Protein AF-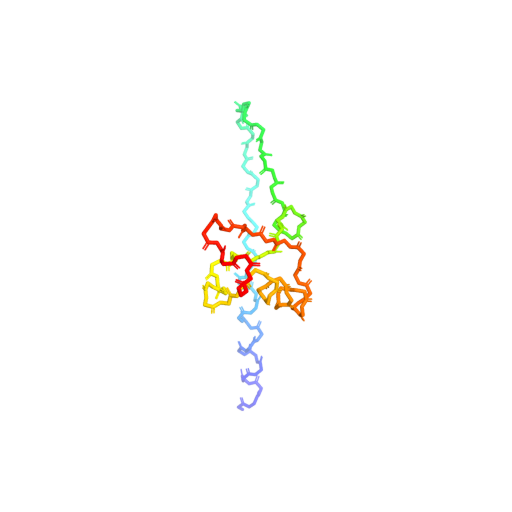A0A4V1ZYE3-F1 (afdb_monomer_lite)

pLDDT: mean 79.88, std 15.54, range [52.59, 97.69]

Secondary structure (DSSP, 8-state):
-HHHHHHHHHHGGGS----PPPPP-----S------HHHH---EEEGGGGTTSBHHHHHHHHHHTT--EEE--TT-B---

Structure (mmCIF, N/CA/C/O backbone):
data_AF-A0A4V1ZYE3-F1
#
_entry.id   AF-A0A4V1ZYE3-F1
#
loop_
_atom_site.group_PDB
_atom_site.id
_atom_site.type_symbol
_atom_site.label_atom_id
_atom_site.label_alt_id
_atom_site.label_comp_id
_atom_site.label_asym_id
_atom_site.label_entity_id
_atom_site.label_seq_id
_atom_site.pdbx_PDB_ins_code
_atom_site.Cartn_x
_atom_site.Cartn_y
_atom_site.Cartn_z
_atom_site.occupancy
_atom_site.B_iso_or_equiv
_atom_site.auth_seq_id
_atom_site.auth_comp_id
_atom_site.auth_asym_id
_atom_site.auth_atom_id
_atom_site.pdbx_PDB_model_num
ATOM 1 N N . MET A 1 1 ? -0.444 -42.696 -22.346 1.00 53.91 1 MET A N 1
ATOM 2 C CA . MET A 1 1 ? -1.269 -41.505 -22.020 1.00 53.91 1 MET A CA 1
ATOM 3 C C . MET A 1 1 ? -0.538 -40.489 -21.138 1.00 53.91 1 MET A C 1
ATOM 5 O O . MET A 1 1 ? -0.523 -39.327 -21.508 1.00 53.91 1 MET A O 1
ATOM 9 N N . LYS A 1 2 ? 0.149 -40.890 -20.054 1.00 57.00 2 LYS A N 1
ATOM 10 C CA . LYS A 1 2 ? 0.932 -39.959 -19.205 1.00 57.00 2 LYS A CA 1
ATOM 11 C C . LYS A 1 2 ? 2.103 -39.255 -19.922 1.00 57.00 2 LYS A C 1
ATOM 13 O O . LYS A 1 2 ? 2.365 -38.096 -19.643 1.00 57.00 2 LYS A O 1
ATOM 18 N N . LEU A 1 3 ? 2.752 -39.915 -20.889 1.00 56.38 3 LEU A N 1
ATOM 19 C CA . LEU A 1 3 ? 3.861 -39.324 -21.656 1.00 56.38 3 LEU A CA 1
ATOM 20 C C . LEU A 1 3 ? 3.407 -38.196 -22.608 1.00 56.38 3 LEU A C 1
ATOM 22 O O . LEU A 1 3 ? 4.112 -37.212 -22.789 1.00 56.38 3 LEU A O 1
ATOM 26 N N . ILE A 1 4 ? 2.201 -38.326 -23.174 1.00 69.56 4 ILE A N 1
ATOM 27 C CA . ILE A 1 4 ? 1.615 -37.330 -24.086 1.00 69.56 4 ILE A CA 1
ATOM 28 C C . ILE A 1 4 ? 1.224 -36.065 -23.310 1.00 69.56 4 ILE A C 1
ATOM 30 O O . ILE A 1 4 ? 1.420 -34.961 -23.806 1.00 69.56 4 ILE A O 1
ATOM 34 N N . ALA A 1 5 ? 0.751 -36.220 -22.068 1.00 69.56 5 ALA A N 1
ATOM 35 C CA . ALA A 1 5 ? 0.418 -35.092 -21.200 1.00 69.56 5 ALA A CA 1
ATOM 36 C C . ALA A 1 5 ? 1.651 -34.243 -20.830 1.00 69.56 5 ALA A C 1
ATOM 38 O O . ALA A 1 5 ? 1.564 -33.021 -20.817 1.00 69.56 5 ALA A O 1
ATOM 39 N N . ILE A 1 6 ? 2.812 -34.871 -20.603 1.00 69.56 6 ILE A N 1
ATOM 40 C CA . ILE A 1 6 ? 4.062 -34.156 -20.286 1.00 69.56 6 ILE A CA 1
ATOM 41 C C . ILE A 1 6 ? 4.600 -33.408 -21.517 1.00 69.56 6 ILE A C 1
ATOM 43 O O . ILE A 1 6 ? 5.064 -32.276 -21.397 1.00 69.56 6 ILE A O 1
ATOM 47 N N . LEU A 1 7 ? 4.487 -34.004 -22.710 1.00 69.12 7 LEU A N 1
ATOM 48 C CA . LEU A 1 7 ? 4.927 -33.378 -23.959 1.00 69.12 7 LEU A CA 1
ATOM 49 C C . LEU A 1 7 ? 4.082 -32.141 -24.319 1.00 69.12 7 LEU A C 1
ATOM 51 O O . LEU A 1 7 ? 4.620 -31.150 -24.804 1.00 69.12 7 LEU A O 1
ATOM 55 N N . PHE A 1 8 ? 2.778 -32.169 -24.027 1.00 67.94 8 PHE A N 1
ATOM 56 C CA . PHE A 1 8 ? 1.884 -31.034 -24.277 1.00 67.94 8 PHE A CA 1
ATOM 57 C C . PHE A 1 8 ? 2.148 -29.850 -23.334 1.00 67.94 8 PHE A C 1
ATOM 59 O O . PHE A 1 8 ? 2.073 -28.706 -23.768 1.00 67.94 8 PHE A O 1
ATOM 66 N N . SER A 1 9 ? 2.521 -30.098 -22.072 1.00 64.94 9 SER A N 1
ATOM 67 C CA . SER A 1 9 ? 2.855 -29.027 -21.118 1.00 64.94 9 SER A CA 1
ATOM 68 C C . SER A 1 9 ? 4.151 -28.281 -21.452 1.00 64.94 9 SER A C 1
ATOM 70 O O . SER A 1 9 ? 4.273 -27.115 -21.094 1.00 64.94 9 SER A O 1
ATOM 72 N N . LEU A 1 10 ? 5.104 -28.904 -22.150 1.00 66.88 10 LEU A N 1
ATOM 73 C CA . LEU A 1 10 ? 6.379 -28.267 -22.514 1.00 66.88 10 LEU A CA 1
ATOM 74 C C . LEU A 1 10 ? 6.273 -27.349 -23.744 1.00 66.88 10 LEU A C 1
ATOM 76 O O . LEU A 1 10 ? 7.049 -26.405 -23.868 1.00 66.88 10 LEU A O 1
ATOM 80 N N . LEU A 1 11 ? 5.297 -27.581 -24.627 1.00 65.75 11 LEU A N 1
ATOM 81 C CA . LEU A 1 11 ? 5.111 -26.791 -25.852 1.00 65.75 11 LEU A CA 1
ATOM 82 C C . LEU A 1 11 ? 4.496 -25.405 -25.596 1.00 65.75 11 LEU A C 1
ATOM 84 O O . LEU A 1 11 ? 4.711 -24.492 -26.388 1.00 65.75 11 LEU A O 1
ATOM 88 N N . VAL A 1 12 ? 3.782 -25.213 -24.481 1.00 63.31 12 VAL A N 1
ATOM 89 C CA . VAL A 1 12 ? 3.107 -23.935 -24.170 1.00 63.31 12 VAL A CA 1
ATOM 90 C C . VAL A 1 12 ? 4.093 -22.858 -23.685 1.00 63.31 12 VAL A C 1
ATOM 92 O O . VAL A 1 12 ? 3.833 -21.671 -23.852 1.00 63.31 12 VAL A O 1
ATOM 95 N N . PHE A 1 13 ? 5.256 -23.243 -23.145 1.00 61.78 13 PHE A N 1
ATOM 96 C CA . PHE A 1 13 ? 6.253 -22.294 -22.626 1.00 61.78 13 PHE A CA 1
ATOM 97 C C . PHE A 1 13 ? 7.219 -21.734 -23.687 1.00 61.78 13 PHE A C 1
ATOM 99 O O . PHE A 1 13 ? 7.955 -20.796 -23.391 1.00 61.78 13 PHE A O 1
ATOM 106 N N . TYR A 1 14 ? 7.226 -22.262 -24.918 1.00 59.97 14 TYR A N 1
ATOM 107 C CA . TYR A 1 14 ? 8.156 -21.826 -25.975 1.00 59.97 14 TYR A CA 1
ATOM 108 C C . TYR A 1 14 ? 7.655 -20.639 -26.819 1.00 59.97 14 TYR A C 1
ATOM 110 O O . TYR A 1 14 ? 8.424 -20.088 -27.600 1.00 59.97 14 TYR A O 1
ATOM 118 N N . SER A 1 15 ? 6.393 -20.218 -26.672 1.00 58.44 15 SER A N 1
ATOM 119 C CA . SER A 1 15 ? 5.784 -19.191 -27.538 1.00 58.44 15 SER A CA 1
ATOM 120 C C . SER A 1 15 ? 5.991 -17.737 -27.078 1.00 58.44 15 SER A C 1
ATOM 122 O O . SER A 1 15 ? 5.413 -16.836 -27.677 1.00 58.44 15 SER A O 1
ATOM 124 N N . CYS A 1 16 ? 6.795 -17.474 -26.044 1.00 61.38 16 CYS A N 1
ATOM 125 C CA . CYS A 1 16 ? 6.978 -16.119 -25.497 1.00 61.38 16 CYS A CA 1
ATOM 126 C C . CYS A 1 16 ? 8.340 -15.481 -25.812 1.00 61.38 16 CYS A C 1
ATOM 128 O O . CYS A 1 16 ? 8.799 -14.645 -25.039 1.00 61.38 16 CYS A O 1
ATOM 130 N N . ASN A 1 17 ? 9.003 -15.842 -26.914 1.00 61.91 17 ASN A N 1
ATOM 131 C CA . ASN A 1 17 ? 10.242 -15.164 -27.311 1.00 61.91 17 ASN A CA 1
ATOM 132 C C . ASN A 1 17 ? 10.154 -14.612 -28.737 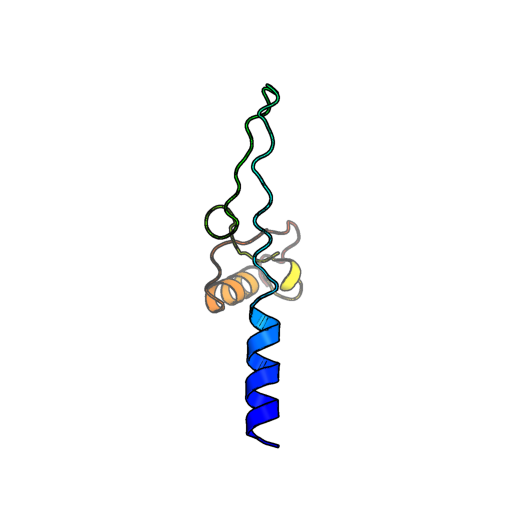1.00 61.91 17 ASN A C 1
ATOM 134 O O . ASN A 1 17 ? 10.847 -15.069 -29.643 1.00 61.91 17 ASN A O 1
ATOM 138 N N . ASP A 1 18 ? 9.278 -13.623 -28.918 1.00 62.78 18 ASP A N 1
ATOM 139 C CA . ASP A 1 18 ? 9.247 -12.786 -30.115 1.00 62.78 18 ASP A CA 1
ATOM 140 C C . ASP A 1 18 ? 10.448 -11.826 -30.054 1.00 62.78 18 ASP A C 1
ATOM 142 O O . ASP A 1 18 ? 10.399 -10.745 -29.464 1.00 62.78 18 ASP A O 1
ATOM 146 N N . GLN A 1 19 ? 11.591 -12.255 -30.592 1.00 62.38 19 GLN A N 1
ATOM 147 C CA . GLN A 1 19 ? 12.718 -11.354 -30.820 1.00 62.38 19 GLN A CA 1
ATOM 148 C C . GLN A 1 19 ? 12.388 -10.486 -32.035 1.00 62.38 19 GLN A C 1
ATOM 150 O O . GLN A 1 19 ? 12.709 -10.829 -33.172 1.00 62.38 19 GLN A O 1
ATOM 155 N N . GLN A 1 20 ? 11.715 -9.362 -31.787 1.00 67.00 20 GLN A N 1
ATOM 156 C CA . GLN A 1 20 ? 11.497 -8.337 -32.799 1.00 67.00 20 GLN A CA 1
ATOM 157 C C . GLN A 1 20 ? 12.861 -7.823 -33.308 1.00 67.00 20 GLN A C 1
ATOM 159 O O . GLN A 1 20 ? 13.709 -7.457 -32.488 1.00 67.00 20 GLN A O 1
ATOM 164 N N . PRO A 1 21 ? 13.108 -7.792 -34.634 1.00 59.31 21 PRO A N 1
ATOM 165 C CA . PRO A 1 21 ? 14.332 -7.223 -35.190 1.00 59.31 21 PRO A CA 1
ATOM 166 C C . PRO A 1 21 ? 14.507 -5.760 -34.751 1.00 59.31 21 PRO A C 1
ATOM 168 O O . PRO A 1 21 ? 13.507 -5.046 -34.625 1.00 59.31 21 PRO A O 1
ATOM 171 N N . PRO A 1 22 ? 15.747 -5.280 -34.542 1.00 53.28 22 PRO A N 1
ATOM 172 C CA . PRO A 1 22 ? 15.977 -3.894 -34.160 1.00 53.28 22 PRO A CA 1
ATOM 173 C C . PRO A 1 22 ? 15.470 -2.961 -35.265 1.00 53.28 22 PRO A C 1
ATOM 175 O O . PRO A 1 22 ? 15.887 -3.056 -36.421 1.00 53.28 22 PRO A O 1
ATOM 178 N N . ALA A 1 23 ? 14.554 -2.064 -34.903 1.00 61.03 23 ALA A N 1
ATOM 179 C CA . ALA A 1 23 ? 14.127 -0.975 -35.766 1.00 61.03 23 ALA A CA 1
ATOM 180 C C . ALA A 1 23 ? 15.318 -0.041 -36.049 1.00 61.03 23 ALA A C 1
ATOM 182 O O . ALA A 1 23 ? 16.083 0.296 -35.144 1.00 61.03 23 ALA A O 1
ATOM 183 N N . ASN A 1 24 ? 15.473 0.366 -37.313 1.00 59.09 24 ASN A N 1
ATOM 184 C CA . ASN A 1 24 ? 16.460 1.362 -37.738 1.00 59.09 24 ASN A CA 1
ATOM 185 C C . ASN A 1 24 ? 16.292 2.675 -36.947 1.00 59.09 24 ASN A C 1
ATOM 187 O O . ASN A 1 24 ? 15.151 3.083 -36.713 1.00 59.09 24 ASN A O 1
ATOM 191 N N . PRO A 1 25 ? 17.383 3.373 -36.579 1.00 52.59 25 PRO A N 1
ATOM 192 C CA . PRO A 1 25 ? 17.283 4.611 -35.822 1.00 52.59 25 PRO A CA 1
ATOM 193 C C . PRO A 1 25 ? 16.786 5.735 -36.737 1.00 52.59 25 PRO A C 1
ATOM 195 O O . PRO A 1 25 ? 17.511 6.212 -37.610 1.00 52.59 25 PRO A O 1
ATOM 198 N N . ALA A 1 26 ? 15.537 6.151 -36.538 1.00 57.22 26 ALA A N 1
ATOM 199 C CA . ALA A 1 26 ? 15.108 7.492 -36.899 1.00 57.22 26 ALA A CA 1
ATOM 200 C C . ALA A 1 26 ? 15.584 8.441 -35.790 1.00 57.22 26 ALA A C 1
ATOM 202 O O . ALA A 1 26 ? 15.353 8.186 -34.609 1.00 57.22 26 ALA A O 1
ATOM 203 N N . ASP A 1 27 ? 16.296 9.489 -36.195 1.00 63.22 27 ASP A N 1
ATOM 204 C CA . ASP A 1 27 ? 16.700 10.616 -35.360 1.00 63.22 27 ASP A CA 1
ATOM 205 C C . ASP A 1 27 ? 15.441 11.369 -34.911 1.00 63.22 27 ASP A C 1
ATOM 207 O O . ASP A 1 27 ? 14.872 12.159 -35.663 1.00 63.22 27 ASP A O 1
ATOM 211 N N . ASP A 1 28 ? 14.957 11.046 -33.714 1.00 59.00 28 ASP A N 1
ATOM 212 C CA . ASP A 1 28 ? 13.921 11.798 -33.020 1.00 59.00 28 ASP A CA 1
ATOM 213 C C . ASP A 1 28 ? 14.455 12.121 -31.625 1.00 59.00 28 ASP A C 1
ATOM 215 O O . ASP A 1 28 ? 14.704 11.237 -30.803 1.00 59.00 28 ASP A O 1
ATOM 219 N N . SER A 1 29 ? 14.693 13.407 -31.366 1.00 64.38 29 SER A N 1
ATOM 220 C CA . SER A 1 29 ? 15.239 13.931 -30.106 1.00 64.38 29 SER A CA 1
ATOM 221 C C . SER A 1 29 ? 14.234 13.868 -28.944 1.00 64.38 29 SER A C 1
ATOM 223 O O . SER A 1 29 ? 14.214 14.729 -28.064 1.00 64.38 29 SER A O 1
ATOM 225 N N . THR A 1 30 ? 13.412 12.825 -28.893 1.00 62.31 30 THR A N 1
ATOM 226 C CA . THR A 1 30 ? 12.741 12.383 -27.677 1.00 62.31 30 THR A CA 1
ATOM 227 C C . THR A 1 30 ? 13.637 11.338 -27.034 1.00 62.31 30 THR A C 1
ATOM 229 O O . THR A 1 30 ? 13.804 10.247 -27.577 1.00 62.31 30 THR A O 1
ATOM 232 N N . ALA A 1 31 ? 14.245 11.656 -25.890 1.00 69.62 31 ALA A N 1
ATOM 233 C CA . ALA A 1 31 ? 14.944 10.647 -25.107 1.00 69.62 31 ALA A CA 1
ATOM 234 C C . ALA A 1 31 ? 13.996 9.456 -24.908 1.00 69.62 31 ALA A C 1
ATOM 236 O O . ALA A 1 31 ? 12.934 9.605 -24.303 1.00 69.62 31 ALA A O 1
ATOM 237 N N . VAL A 1 32 ? 14.355 8.294 -25.458 1.00 72.62 32 VAL A N 1
ATOM 238 C CA . VAL A 1 32 ? 13.631 7.051 -25.207 1.00 72.62 32 VAL A CA 1
ATOM 239 C C . VAL A 1 32 ? 13.749 6.802 -23.707 1.00 72.62 32 VAL A C 1
ATOM 241 O O . VAL A 1 32 ? 14.809 6.407 -23.222 1.00 72.62 32 VAL A O 1
ATOM 244 N N . ILE A 1 33 ? 12.689 7.109 -22.952 1.00 80.62 33 ILE A N 1
ATOM 245 C CA . ILE A 1 33 ? 12.624 6.789 -21.528 1.00 80.62 33 ILE A CA 1
ATOM 246 C C . ILE A 1 33 ? 12.506 5.267 -21.453 1.00 80.62 33 ILE A C 1
ATOM 248 O O . ILE A 1 33 ? 11.421 4.699 -21.573 1.00 80.62 33 ILE A O 1
ATOM 252 N N . ASN A 1 34 ? 13.648 4.601 -21.314 1.00 89.00 34 ASN A N 1
ATOM 253 C CA . ASN A 1 34 ? 13.701 3.174 -21.059 1.00 89.00 34 ASN A CA 1
ATOM 254 C C . ASN A 1 34 ? 13.322 2.935 -19.594 1.00 89.00 34 ASN A C 1
ATOM 256 O O . ASN A 1 34 ? 14.178 3.005 -18.717 1.00 89.00 34 ASN A O 1
ATOM 260 N N . VAL A 1 35 ? 12.033 2.717 -19.340 1.00 90.69 35 VAL A N 1
ATOM 261 C CA . VAL A 1 35 ? 11.526 2.360 -18.012 1.00 90.69 35 VAL A CA 1
ATOM 262 C C . VAL A 1 35 ? 11.763 0.872 -17.780 1.00 90.69 35 VAL A C 1
ATOM 264 O O . VAL A 1 35 ? 11.278 0.045 -18.550 1.00 90.69 35 VAL A O 1
ATOM 267 N N . ASN A 1 36 ? 12.444 0.525 -16.692 1.00 91.62 36 ASN A N 1
ATOM 268 C CA . ASN A 1 36 ? 12.442 -0.808 -16.107 1.00 91.62 36 ASN A CA 1
ATOM 269 C C . ASN A 1 36 ? 11.397 -0.855 -14.977 1.00 91.62 36 ASN A C 1
ATOM 271 O O . ASN A 1 36 ? 11.679 -0.391 -13.871 1.00 91.62 36 ASN A O 1
ATOM 275 N N . PRO A 1 37 ? 10.205 -1.446 -15.189 1.00 91.81 37 PRO A N 1
ATOM 276 C CA . PRO A 1 37 ? 9.143 -1.435 -14.183 1.00 91.81 37 PRO A CA 1
ATOM 277 C C . PRO A 1 37 ? 9.520 -2.109 -12.857 1.00 91.81 37 PRO A C 1
ATOM 279 O O . PRO A 1 37 ? 8.927 -1.786 -11.835 1.00 91.81 37 PRO A O 1
ATOM 282 N N . GLY A 1 38 ? 10.483 -3.037 -12.852 1.00 91.44 38 GLY A N 1
ATOM 283 C CA . GLY A 1 38 ? 10.933 -3.703 -11.625 1.00 91.44 38 GLY A CA 1
ATOM 284 C C . GLY A 1 38 ? 11.764 -2.807 -10.704 1.00 91.44 38 GLY A C 1
ATOM 285 O O . GLY A 1 38 ? 11.772 -3.025 -9.497 1.00 91.44 38 GLY A O 1
ATOM 286 N N . GLU A 1 39 ? 12.423 -1.791 -11.266 1.00 91.75 39 GLU A N 1
ATOM 287 C CA . GLU A 1 39 ? 13.362 -0.914 -10.553 1.00 91.75 39 GLU A CA 1
ATOM 288 C C . GLU A 1 39 ? 12.826 0.518 -10.421 1.00 91.75 39 GLU A C 1
ATOM 290 O O . GLU A 1 39 ? 12.976 1.163 -9.382 1.00 91.75 39 GLU A O 1
ATOM 295 N N . ASP A 1 40 ? 12.168 1.019 -11.467 1.00 94.31 40 ASP A N 1
ATOM 296 C CA . ASP A 1 40 ? 11.752 2.418 -11.555 1.00 94.31 40 ASP A CA 1
ATOM 297 C C . ASP A 1 40 ? 10.396 2.668 -10.891 1.00 94.31 40 ASP A C 1
ATOM 299 O O . ASP A 1 40 ? 10.093 3.793 -10.475 1.00 94.31 40 ASP A O 1
ATOM 303 N N . TRP A 1 41 ? 9.548 1.639 -10.794 1.00 94.75 41 TRP A N 1
ATOM 304 C CA . TRP A 1 41 ? 8.218 1.780 -10.213 1.00 94.75 41 TRP A CA 1
ATOM 305 C C . TRP A 1 41 ? 8.227 1.501 -8.719 1.00 94.75 41 TRP A C 1
ATOM 307 O O . TRP A 1 41 ? 8.869 0.591 -8.202 1.00 94.75 41 TRP A O 1
ATOM 317 N N . LYS A 1 42 ? 7.435 2.297 -8.008 1.00 94.69 42 LYS A N 1
ATOM 318 C CA . LYS A 1 42 ? 7.250 2.182 -6.568 1.00 94.69 42 LYS A CA 1
ATOM 319 C C . LYS A 1 42 ? 5.896 1.559 -6.304 1.00 94.69 42 LYS A C 1
ATOM 321 O O . LYS A 1 42 ? 4.870 2.204 -6.502 1.00 94.69 42 LYS A O 1
ATOM 326 N N . PHE A 1 43 ? 5.898 0.314 -5.843 1.00 94.50 43 PHE A N 1
ATOM 327 C CA . PHE A 1 43 ? 4.667 -0.329 -5.410 1.00 94.50 43 PHE A CA 1
ATOM 328 C C . PHE A 1 43 ? 4.177 0.295 -4.096 1.00 94.50 43 PHE A C 1
ATOM 330 O O . PHE A 1 43 ? 4.935 0.432 -3.131 1.00 94.50 43 PHE A O 1
ATOM 337 N N . GLY A 1 44 ? 2.910 0.697 -4.076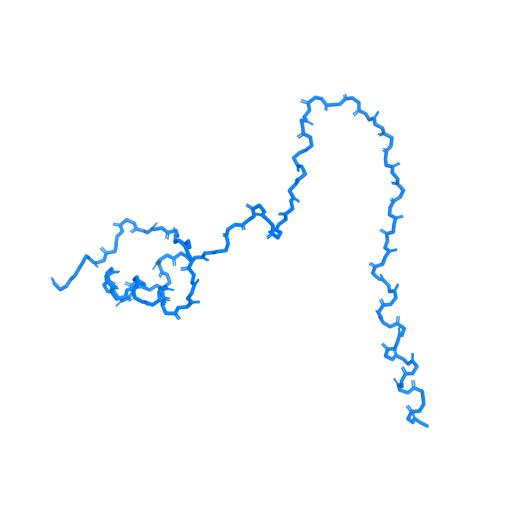 1.00 96.00 44 GLY A N 1
ATOM 338 C CA . GLY A 1 44 ? 2.289 1.400 -2.963 1.00 96.00 44 GLY A CA 1
ATOM 339 C C . GLY A 1 44 ? 0.775 1.236 -2.952 1.00 96.00 44 GLY A C 1
ATOM 340 O O . GLY A 1 44 ? 0.217 0.464 -3.730 1.00 96.00 44 GLY A O 1
ATOM 3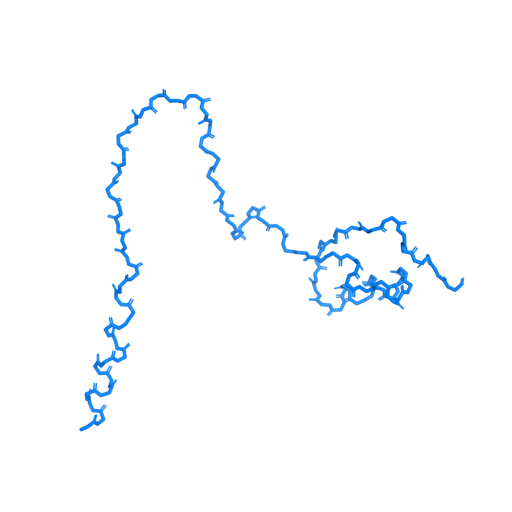41 N N . ILE A 1 45 ? 0.116 1.963 -2.053 1.00 97.31 45 ILE A N 1
ATOM 342 C CA . ILE A 1 45 ? -1.329 1.870 -1.825 1.00 97.31 45 ILE A CA 1
ATOM 343 C C . ILE A 1 45 ? -1.973 3.251 -1.743 1.00 97.31 45 ILE A C 1
ATOM 345 O O . ILE A 1 45 ? -1.462 4.150 -1.077 1.00 97.31 45 ILE A O 1
ATOM 349 N N . ALA A 1 46 ? -3.130 3.408 -2.383 1.00 96.50 46 ALA A N 1
ATOM 350 C CA . ALA A 1 46 ? -3.978 4.572 -2.175 1.00 96.50 46 ALA A CA 1
ATOM 351 C C . ALA A 1 46 ? -4.648 4.476 -0.804 1.00 96.50 46 ALA A C 1
ATOM 353 O O . ALA A 1 46 ? -5.368 3.512 -0.522 1.00 96.50 46 ALA A O 1
ATOM 354 N N . LEU A 1 47 ? -4.442 5.476 0.054 1.00 94.88 47 LEU A N 1
ATOM 355 C CA . LEU A 1 47 ? -4.901 5.424 1.445 1.00 94.88 47 LEU A CA 1
ATOM 356 C C . LEU A 1 47 ? -6.439 5.425 1.559 1.00 94.88 47 LEU A C 1
ATOM 358 O O . LEU A 1 47 ? -6.983 4.958 2.559 1.00 94.88 47 LEU A O 1
ATOM 362 N N . TRP A 1 48 ? -7.158 5.817 0.496 1.00 94.50 48 TRP A N 1
ATOM 363 C CA . TRP A 1 48 ? -8.613 5.633 0.379 1.00 94.50 48 TRP A CA 1
ATOM 364 C C . TRP A 1 48 ? -9.059 4.165 0.493 1.00 94.50 48 TRP A C 1
ATOM 366 O O . TRP A 1 48 ? -10.210 3.893 0.828 1.00 94.50 48 TRP A O 1
ATOM 376 N N . THR A 1 49 ? -8.161 3.199 0.297 1.00 96.12 49 THR A N 1
ATOM 377 C CA . THR A 1 49 ? -8.428 1.778 0.586 1.00 96.12 49 THR A CA 1
ATOM 378 C C . THR A 1 49 ? -8.909 1.570 2.027 1.00 96.12 49 THR A C 1
ATOM 380 O O . THR A 1 49 ? -9.760 0.721 2.283 1.00 96.12 49 THR A O 1
ATOM 383 N N . PHE A 1 50 ? -8.426 2.391 2.963 1.00 94.62 50 PHE A N 1
ATOM 384 C CA . PHE A 1 50 ? -8.781 2.352 4.381 1.00 94.62 50 PHE A CA 1
ATOM 385 C C . PHE A 1 50 ? -9.661 3.540 4.805 1.00 94.62 50 PHE A C 1
ATOM 387 O O . PHE A 1 50 ? -9.617 3.945 5.959 1.00 94.62 50 PHE A O 1
ATOM 394 N N . HIS A 1 51 ? -10.483 4.105 3.910 1.00 92.62 51 HIS A N 1
ATOM 395 C CA . HIS A 1 51 ? -11.279 5.316 4.196 1.00 92.62 51 HIS A CA 1
ATOM 396 C C . HIS A 1 51 ? -12.267 5.199 5.372 1.00 92.62 51 HIS A C 1
ATOM 398 O O . HIS A 1 51 ? -12.745 6.214 5.868 1.00 92.62 51 HIS A O 1
ATOM 404 N N . ASN A 1 52 ? -12.581 3.980 5.817 1.00 93.38 52 ASN A N 1
ATOM 405 C CA . ASN A 1 52 ? -13.436 3.729 6.982 1.00 93.38 52 ASN A CA 1
ATOM 406 C C . ASN A 1 52 ? -12.665 3.689 8.314 1.00 93.38 52 ASN A C 1
ATOM 408 O O . ASN A 1 52 ? -13.264 3.444 9.358 1.00 93.38 52 ASN A O 1
ATOM 412 N N . MET A 1 53 ? -11.349 3.889 8.278 1.00 92.94 53 MET A N 1
ATOM 413 C CA . MET A 1 53 ? -10.459 3.919 9.438 1.00 92.94 53 MET A CA 1
ATOM 414 C C . MET A 1 53 ? -9.961 5.347 9.674 1.00 92.94 53 MET A C 1
ATOM 416 O O . MET A 1 53 ? -10.056 6.211 8.797 1.00 92.94 53 MET A O 1
ATOM 420 N N . ASN A 1 54 ? -9.432 5.618 10.866 1.00 93.75 54 ASN A N 1
ATOM 421 C CA . ASN A 1 54 ? -8.679 6.852 11.078 1.00 93.75 54 ASN A CA 1
ATOM 422 C C . ASN A 1 54 ? -7.255 6.742 10.500 1.00 93.75 54 ASN A C 1
ATOM 424 O O . ASN A 1 54 ? -6.797 5.659 10.145 1.00 93.75 54 ASN A O 1
ATOM 428 N N . PHE A 1 55 ? -6.554 7.873 10.406 1.00 92.25 55 PHE A N 1
ATOM 429 C CA . PHE A 1 55 ? -5.251 7.971 9.748 1.00 92.25 55 PHE A CA 1
ATOM 430 C C . PHE A 1 55 ? -4.175 7.100 10.405 1.00 92.25 55 PHE A C 1
ATOM 432 O O . PHE A 1 55 ? -3.374 6.486 9.708 1.00 92.25 55 PHE A O 1
ATOM 439 N N . ALA A 1 56 ? -4.158 7.018 11.736 1.00 93.62 56 ALA A N 1
ATOM 440 C CA . ALA A 1 56 ? -3.194 6.175 12.435 1.00 93.62 56 ALA A CA 1
ATOM 441 C C . ALA A 1 56 ? -3.452 4.692 12.137 1.00 93.62 56 ALA A C 1
ATOM 443 O O . ALA A 1 56 ? -2.540 3.973 11.741 1.00 93.62 56 ALA A O 1
ATOM 444 N N . GLU A 1 57 ? -4.712 4.260 12.224 1.00 95.69 57 GLU A N 1
ATOM 445 C CA . GLU A 1 57 ? -5.106 2.882 11.917 1.00 95.69 57 GLU A CA 1
ATOM 446 C C . GLU A 1 57 ? -4.783 2.503 10.469 1.00 95.69 57 GLU A C 1
ATOM 448 O O . GLU A 1 57 ? -4.286 1.407 10.210 1.00 95.69 57 GLU A O 1
ATOM 453 N N . SER A 1 58 ? -5.044 3.393 9.510 1.00 95.19 58 SER A N 1
ATOM 454 C CA . SER A 1 58 ? -4.739 3.132 8.105 1.00 95.19 58 SER A CA 1
ATOM 455 C C . SER A 1 58 ? -3.233 3.061 7.853 1.00 95.19 58 SER A C 1
ATOM 457 O O . SER A 1 58 ? -2.796 2.153 7.147 1.00 95.19 58 SER A O 1
ATOM 459 N N . VAL A 1 59 ? -2.421 3.913 8.485 1.00 94.50 59 VAL A N 1
ATOM 460 C CA . VAL A 1 59 ? -0.950 3.805 8.445 1.00 94.50 59 VAL A CA 1
ATOM 461 C C . VAL A 1 59 ? -0.462 2.496 9.078 1.00 94.50 59 VAL A C 1
ATOM 463 O O . VAL A 1 59 ? 0.394 1.830 8.493 1.00 94.50 59 VAL A O 1
ATOM 466 N N . ASP A 1 60 ? -1.037 2.060 10.200 1.00 96.56 60 ASP A N 1
ATOM 467 C CA . ASP A 1 60 ? -0.692 0.780 10.835 1.00 96.56 60 ASP A CA 1
ATOM 468 C C . ASP A 1 60 ? -0.976 -0.415 9.915 1.00 96.56 60 ASP A C 1
ATOM 470 O O . ASP A 1 60 ? -0.178 -1.356 9.838 1.00 96.56 60 ASP A O 1
ATOM 474 N N . ARG A 1 61 ? -2.072 -0.371 9.143 1.00 96.88 61 ARG A N 1
ATOM 475 C CA . ARG A 1 61 ? -2.360 -1.389 8.118 1.00 96.88 61 ARG A CA 1
ATOM 476 C C . ARG A 1 61 ? -1.319 -1.393 7.009 1.00 96.88 61 ARG A C 1
ATOM 478 O O . ARG A 1 61 ? -0.838 -2.473 6.659 1.00 96.88 61 ARG A O 1
ATOM 485 N N . VAL A 1 62 ? -0.935 -0.224 6.494 1.00 96.88 62 VAL A N 1
ATOM 486 C CA . VAL A 1 62 ? 0.132 -0.130 5.484 1.00 96.88 62 VAL A CA 1
ATOM 487 C C . VAL A 1 62 ? 1.432 -0.717 6.034 1.00 96.88 62 VAL A C 1
ATOM 489 O O . VAL A 1 62 ? 2.013 -1.598 5.401 1.00 96.88 62 VAL A O 1
ATOM 492 N N . ASN A 1 63 ? 1.832 -0.330 7.245 1.00 96.81 63 ASN A N 1
ATOM 493 C CA . ASN A 1 63 ? 3.044 -0.838 7.887 1.00 96.81 63 ASN A CA 1
ATOM 494 C C . ASN A 1 63 ? 3.016 -2.364 8.050 1.00 96.81 63 ASN A C 1
ATOM 496 O O . ASN A 1 63 ? 4.001 -3.033 7.743 1.00 96.81 63 ASN A O 1
ATOM 500 N N . SER A 1 64 ? 1.877 -2.936 8.455 1.00 97.69 64 SER A N 1
ATOM 501 C CA . SER A 1 64 ? 1.736 -4.391 8.623 1.00 97.69 64 SER A CA 1
ATOM 502 C C . SER A 1 64 ? 1.880 -5.184 7.318 1.00 97.69 64 SER A C 1
ATOM 504 O O . SER A 1 64 ? 2.224 -6.362 7.349 1.00 97.69 64 SER A O 1
ATOM 506 N N . SER A 1 65 ? 1.641 -4.540 6.170 1.00 96.44 65 SER A N 1
ATOM 507 C CA . SER A 1 65 ? 1.779 -5.148 4.842 1.00 96.44 65 SER A CA 1
ATOM 508 C C . SER A 1 65 ? 3.203 -5.085 4.277 1.00 96.44 65 SER A C 1
ATOM 510 O O . SER A 1 65 ? 3.474 -5.675 3.234 1.00 96.44 65 SER A O 1
ATOM 512 N N . GLY A 1 66 ? 4.114 -4.360 4.937 1.00 96.88 66 GLY A N 1
ATOM 513 C CA . GLY A 1 66 ? 5.477 -4.128 4.449 1.00 96.88 66 GLY A CA 1
ATOM 514 C C . GLY A 1 66 ? 5.577 -3.128 3.290 1.00 96.88 66 GLY A C 1
ATOM 515 O O . GLY A 1 66 ? 6.656 -2.955 2.724 1.00 96.88 66 GLY A O 1
ATOM 516 N N . LEU A 1 67 ? 4.481 -2.456 2.926 1.00 97.12 67 LEU A N 1
ATOM 517 C CA . LEU A 1 67 ? 4.480 -1.415 1.901 1.00 97.12 67 LEU A CA 1
ATOM 518 C C . LEU A 1 67 ? 5.184 -0.147 2.388 1.00 97.12 67 LEU A C 1
ATOM 520 O O . LEU A 1 67 ? 5.009 0.291 3.522 1.00 97.12 67 LEU A O 1
ATOM 524 N N . LYS A 1 68 ? 5.950 0.474 1.487 1.00 95.56 68 LYS A N 1
ATOM 525 C CA . LYS A 1 68 ? 6.730 1.688 1.774 1.00 95.56 68 LYS A CA 1
ATOM 526 C C . LYS A 1 68 ? 6.081 2.972 1.260 1.00 95.56 68 LYS A C 1
ATOM 528 O O . LYS A 1 68 ? 6.368 4.050 1.774 1.00 95.56 68 LYS A O 1
ATOM 533 N N . TYR A 1 69 ? 5.252 2.870 0.224 1.00 96.94 69 TYR A N 1
ATOM 534 C CA . TYR A 1 69 ? 4.695 4.024 -0.471 1.00 96.94 69 TYR A CA 1
ATOM 535 C C . TYR A 1 69 ? 3.181 4.086 -0.301 1.00 96.94 69 TYR A C 1
ATOM 537 O O . TYR A 1 69 ? 2.475 3.086 -0.429 1.00 96.94 69 TYR A O 1
ATOM 545 N N . ILE A 1 70 ? 2.700 5.292 -0.024 1.00 96.12 70 ILE A N 1
ATOM 546 C CA . ILE A 1 70 ? 1.291 5.623 0.140 1.00 96.12 70 ILE A CA 1
ATOM 547 C C . ILE A 1 70 ? 0.981 6.766 -0.823 1.00 96.12 70 ILE A C 1
ATOM 549 O O . ILE A 1 70 ? 1.726 7.745 -0.866 1.00 96.12 70 ILE A O 1
ATOM 553 N N . GLU A 1 71 ? -0.131 6.671 -1.546 1.00 95.19 71 GLU A N 1
ATOM 554 C CA . GLU A 1 71 ? -0.792 7.831 -2.146 1.00 95.19 71 GLU A CA 1
ATOM 555 C C . GLU A 1 71 ? -1.809 8.376 -1.122 1.00 95.19 71 GLU A C 1
ATOM 557 O O . GLU A 1 71 ? -2.807 7.706 -0.826 1.00 95.19 71 GLU A O 1
ATOM 562 N N . PRO A 1 72 ? -1.544 9.539 -0.500 1.00 87.88 72 PRO A N 1
ATOM 563 C CA . PRO A 1 72 ? -2.395 10.068 0.558 1.00 87.88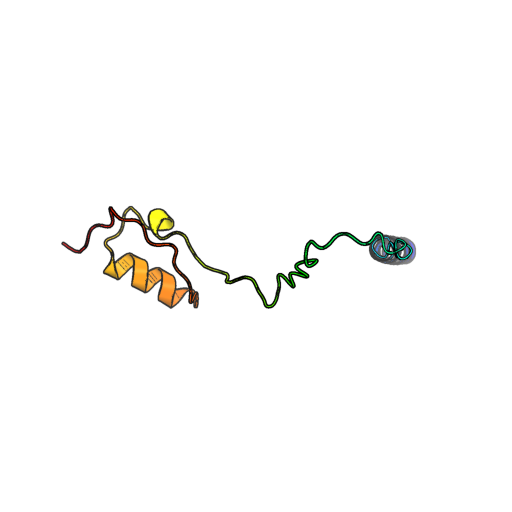 72 PRO A CA 1
ATOM 564 C C . PRO A 1 72 ? -3.695 10.654 -0.007 1.00 87.88 72 PRO A C 1
ATOM 566 O O . PRO A 1 72 ? -3.729 11.173 -1.118 1.00 87.88 72 PRO A O 1
ATOM 569 N N . ASN A 1 73 ? -4.758 10.656 0.798 1.00 87.12 73 ASN A N 1
ATOM 570 C CA . ASN A 1 73 ? -6.001 11.371 0.506 1.00 87.12 73 ASN A CA 1
ATOM 571 C C . ASN A 1 73 ? -6.234 12.493 1.531 1.00 87.12 73 ASN A C 1
ATOM 573 O O . ASN A 1 73 ? -6.029 12.310 2.729 1.00 87.12 73 ASN A O 1
ATOM 577 N N . THR A 1 74 ? -6.714 13.648 1.067 1.00 80.75 74 THR A N 1
ATOM 578 C CA . THR A 1 74 ? -6.880 14.870 1.880 1.00 80.75 74 THR A CA 1
ATOM 579 C C . THR A 1 74 ? -7.948 14.747 2.975 1.00 80.75 74 THR A C 1
ATOM 581 O O . THR A 1 74 ? -7.888 15.452 3.975 1.00 80.75 74 THR A O 1
ATOM 584 N N . PHE A 1 75 ? -8.919 13.846 2.807 1.00 74.69 75 PHE A N 1
ATOM 585 C CA . PHE A 1 75 ?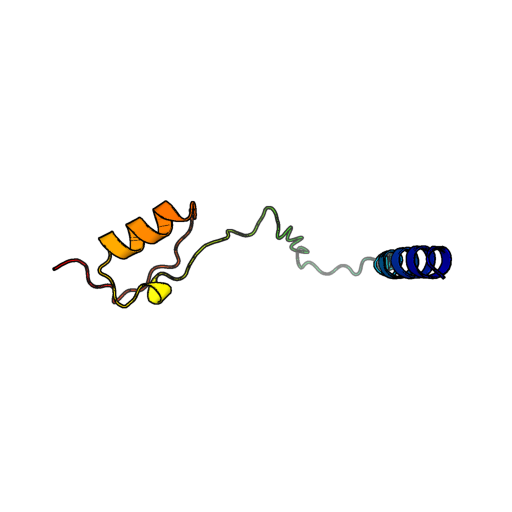 -10.097 13.719 3.678 1.00 74.69 75 PHE A CA 1
ATOM 586 C C . PHE A 1 75 ? -9.998 12.567 4.688 1.00 74.69 75 PHE A C 1
ATOM 588 O O . PHE A 1 75 ? -11.009 11.965 5.044 1.00 74.69 75 PHE A O 1
ATOM 595 N N . HIS A 1 76 ? -8.789 12.208 5.124 1.00 80.38 76 HIS A N 1
ATOM 596 C CA . HIS A 1 76 ? -8.631 11.165 6.135 1.00 80.38 76 HIS A CA 1
ATOM 597 C C . HIS A 1 76 ? -9.046 11.678 7.519 1.00 80.38 76 HIS A C 1
ATOM 599 O O . HIS A 1 76 ? -8.665 12.776 7.930 1.00 80.38 76 HIS A O 1
ATOM 605 N N . LYS A 1 77 ? -9.803 10.873 8.270 1.00 81.50 77 LYS A N 1
ATOM 606 C CA . LYS A 1 77 ? -10.121 11.178 9.668 1.00 81.50 77 LYS A CA 1
ATOM 607 C C . LYS A 1 77 ? -8.824 11.131 10.483 1.00 81.50 77 LYS A C 1
ATOM 609 O O . LYS A 1 77 ? -8.231 10.067 10.605 1.00 81.50 77 LYS A O 1
ATOM 614 N N . ALA A 1 78 ? -8.377 12.257 11.036 1.00 79.25 78 ALA A N 1
ATOM 615 C CA . ALA A 1 78 ? -7.084 12.344 11.728 1.00 79.25 78 ALA A CA 1
ATOM 616 C C . ALA A 1 78 ? -7.005 11.516 13.033 1.00 79.25 78 ALA A C 1
ATOM 618 O O . ALA A 1 78 ? -5.912 11.166 13.465 1.00 79.25 78 ALA A O 1
ATOM 619 N N . GLY A 1 79 ? -8.147 11.177 13.640 1.00 73.06 79 GLY A N 1
ATOM 620 C CA . GLY A 1 79 ? -8.254 10.432 14.898 1.00 73.06 79 GLY A CA 1
ATOM 621 C C . GLY A 1 79 ? -9.693 10.458 15.435 1.00 73.06 79 GLY A C 1
ATOM 622 O O . GLY A 1 79 ? -10.564 10.997 14.742 1.00 73.06 79 GLY A O 1
ATOM 623 N N . PRO A 1 80 ? -9.975 9.845 16.602 1.00 64.75 80 PRO A N 1
ATOM 624 C CA . PRO A 1 80 ? -11.220 10.083 17.330 1.00 64.75 80 PRO A CA 1
ATOM 625 C C . PRO A 1 80 ? -11.471 11.571 17.595 1.00 64.75 80 PRO A C 1
ATOM 627 O O . PRO A 1 80 ? -10.486 12.321 17.781 1.00 64.75 80 PRO A O 1
#

Radius of gyration: 23.56 Å; chains: 1; bounding box: 31×56×55 Å

Sequence (80 aa):
MKLIAILFSLLVFYSCNDQQPPANPADDSTAVINVNPGEDWKFGIALWTFHNMNFAESVDRVNSSGLKYIEPNTFHKAGP

Foldseek 3Di:
DVVVVVVVVVVVVPPPDPPDPDDDDDDDPPPPPPDDCVPNDADEEELVVPQVDAPVVSVVVCVVVVHDDYDYDPPHHNHD